Protein AF-A0A7U6KPN8-F1 (afdb_monomer_lite)

Structure (mmCIF, N/CA/C/O backbone):
data_AF-A0A7U6KPN8-F1
#
_entry.id   AF-A0A7U6KPN8-F1
#
loop_
_atom_site.group_PDB
_atom_site.id
_atom_site.type_symbol
_atom_site.label_atom_id
_atom_site.label_alt_id
_atom_site.label_comp_id
_atom_site.label_asym_id
_atom_site.label_entity_id
_atom_site.label_seq_id
_atom_site.pdbx_PDB_ins_code
_atom_site.Cartn_x
_atom_site.Cartn_y
_atom_site.Cartn_z
_atom_site.occupancy
_atom_site.B_iso_or_equiv
_atom_site.auth_seq_id
_atom_site.auth_comp_id
_atom_site.auth_asym_id
_atom_site.auth_atom_id
_atom_site.pdbx_PDB_model_num
ATOM 1 N N . MET A 1 1 ? -2.815 -8.102 -14.629 1.00 64.62 1 MET A N 1
ATOM 2 C CA . MET A 1 1 ? -1.826 -8.640 -13.666 1.00 64.62 1 MET A CA 1
ATOM 3 C C . MET A 1 1 ? -0.432 -8.093 -13.961 1.00 64.62 1 MET A C 1
ATOM 5 O O . MET A 1 1 ? 0.446 -8.815 -14.407 1.00 64.62 1 MET A O 1
ATOM 9 N N . ALA A 1 2 ? -0.232 -6.792 -13.733 1.00 84.25 2 ALA A N 1
ATOM 10 C CA . ALA A 1 2 ? 0.984 -6.087 -14.156 1.00 84.25 2 ALA A CA 1
ATOM 11 C C . ALA A 1 2 ? 2.230 -6.393 -13.299 1.00 84.25 2 ALA A C 1
ATOM 13 O O . ALA A 1 2 ? 3.345 -6.176 -13.753 1.00 84.25 2 ALA A O 1
ATOM 14 N N . LEU A 1 3 ? 2.051 -6.907 -12.077 1.00 90.38 3 LEU A N 1
ATOM 15 C CA . LEU A 1 3 ? 3.138 -7.181 -11.124 1.00 90.38 3 LEU A CA 1
ATOM 16 C C . LEU A 1 3 ? 3.432 -8.682 -10.956 1.00 90.38 3 LEU A C 1
ATOM 18 O O . LEU A 1 3 ? 4.102 -9.084 -10.006 1.00 90.38 3 LEU A O 1
ATOM 22 N N . ALA A 1 4 ? 2.920 -9.528 -11.856 1.00 89.56 4 ALA A N 1
ATOM 23 C CA . ALA A 1 4 ? 3.172 -10.965 -11.809 1.00 89.56 4 ALA A CA 1
ATOM 24 C C . ALA A 1 4 ? 4.682 -11.241 -11.921 1.00 89.56 4 ALA A C 1
ATOM 26 O O . ALA A 1 4 ? 5.314 -10.868 -12.909 1.00 89.56 4 ALA A O 1
ATOM 27 N N . GLY A 1 5 ? 5.260 -11.894 -10.913 1.00 88.00 5 GLY A N 1
ATOM 28 C CA . GLY A 1 5 ? 6.705 -12.128 -10.815 1.00 88.00 5 GLY A CA 1
ATOM 29 C C . GLY A 1 5 ? 7.457 -11.203 -9.852 1.00 88.00 5 GLY A C 1
ATOM 30 O O . GLY A 1 5 ? 8.672 -11.350 -9.745 1.00 88.00 5 GLY A O 1
ATOM 31 N N . CYS A 1 6 ? 6.761 -10.292 -9.158 1.00 92.00 6 CYS A N 1
ATOM 32 C CA . CYS A 1 6 ? 7.265 -9.643 -7.943 1.00 92.00 6 CYS A CA 1
ATOM 33 C C . CY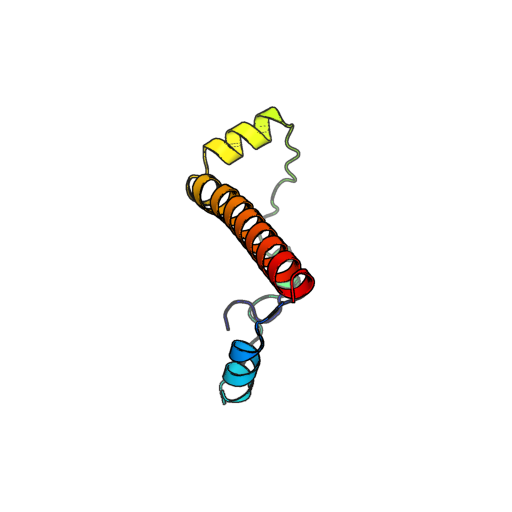S A 1 6 ? 7.524 -10.690 -6.842 1.00 92.00 6 CYS A C 1
ATOM 35 O O . CYS A 1 6 ? 6.813 -11.695 -6.787 1.00 92.00 6 CYS A O 1
ATOM 37 N N . ASP A 1 7 ? 8.511 -10.451 -5.973 1.00 91.12 7 ASP A N 1
ATOM 38 C CA . ASP A 1 7 ? 8.948 -11.421 -4.959 1.00 91.12 7 ASP A CA 1
ATOM 39 C C . ASP A 1 7 ? 7.814 -11.829 -4.010 1.00 91.12 7 ASP A C 1
ATOM 41 O O . ASP A 1 7 ? 7.608 -13.016 -3.767 1.00 91.12 7 ASP A O 1
ATOM 45 N N . LEU A 1 8 ? 7.064 -10.849 -3.493 1.00 93.56 8 LEU A N 1
ATOM 46 C CA . LEU A 1 8 ? 5.927 -11.059 -2.599 1.00 93.56 8 LEU A CA 1
ATOM 47 C C . LEU A 1 8 ? 4.818 -10.047 -2.899 1.00 93.56 8 LEU A C 1
ATOM 49 O O . LEU A 1 8 ? 5.082 -8.869 -3.130 1.00 93.56 8 LEU A O 1
ATOM 53 N N . LEU A 1 9 ? 3.567 -10.506 -2.837 1.00 92.81 9 LEU A N 1
ATOM 54 C CA . LEU A 1 9 ? 2.374 -9.670 -2.958 1.00 92.81 9 LEU A CA 1
ATOM 55 C C . LEU A 1 9 ? 1.409 -10.000 -1.814 1.00 92.81 9 LEU A C 1
ATOM 57 O O . LEU A 1 9 ? 0.901 -11.117 -1.729 1.00 92.81 9 LEU A O 1
ATOM 61 N N . THR A 1 10 ? 1.135 -9.023 -0.948 1.00 93.94 10 THR A N 1
ATOM 62 C CA . THR A 1 10 ? 0.086 -9.131 0.077 1.00 93.94 10 THR A CA 1
ATOM 63 C C . THR A 1 10 ? -1.234 -8.678 -0.531 1.00 93.94 10 THR A C 1
ATOM 65 O O . THR A 1 10 ? -1.391 -7.506 -0.870 1.00 93.94 10 THR A O 1
ATOM 68 N N . ILE A 1 11 ? -2.176 -9.606 -0.684 1.00 92.69 11 ILE A N 1
ATOM 69 C CA . ILE A 1 11 ? -3.440 -9.383 -1.394 1.00 92.69 11 ILE A CA 1
ATOM 70 C C . ILE A 1 11 ? -4.597 -9.522 -0.401 1.00 92.69 11 ILE A C 1
ATOM 72 O O . ILE A 1 11 ? -4.621 -10.449 0.408 1.00 92.69 11 ILE A O 1
ATOM 76 N N . ALA A 1 12 ? -5.544 -8.583 -0.442 1.00 94.00 12 ALA A N 1
ATOM 77 C CA . ALA A 1 12 ? -6.733 -8.628 0.404 1.00 94.00 12 ALA A CA 1
ATOM 78 C C . ALA A 1 12 ? -7.619 -9.845 0.054 1.00 94.00 12 ALA A C 1
ATOM 80 O O . ALA A 1 12 ? -7.681 -10.219 -1.119 1.00 94.00 12 ALA A O 1
ATOM 81 N N . PRO A 1 13 ? -8.340 -10.446 1.021 1.00 92.44 13 PRO A N 1
ATOM 82 C CA . PRO A 1 13 ? -9.108 -11.673 0.788 1.00 92.44 13 PRO A CA 1
ATOM 83 C C . PRO A 1 13 ? -10.117 -11.581 -0.362 1.00 92.44 13 PRO A C 1
ATOM 85 O O . PRO A 1 13 ? -10.176 -12.477 -1.194 1.00 92.44 13 PRO A O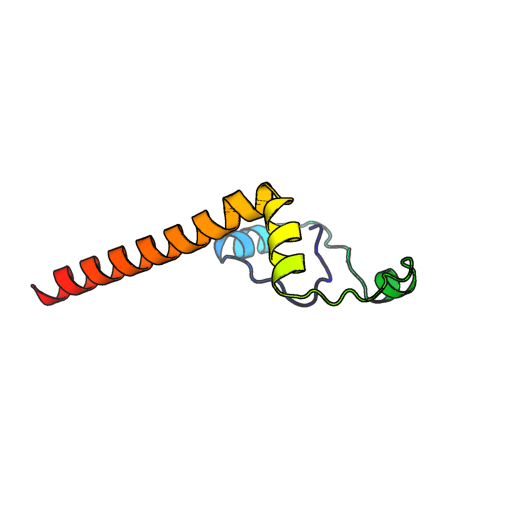 1
ATOM 88 N N . ASN A 1 14 ? -10.842 -10.465 -0.472 1.00 92.56 14 ASN A N 1
ATOM 89 C CA . ASN A 1 14 ? -11.806 -10.252 -1.553 1.00 92.56 14 ASN A CA 1
ATOM 90 C C . ASN A 1 14 ? -11.148 -10.295 -2.942 1.00 92.56 14 ASN A C 1
ATOM 92 O O . ASN A 1 14 ? -11.706 -10.857 -3.876 1.00 92.56 14 ASN A O 1
ATOM 96 N N . LEU A 1 15 ? -9.935 -9.748 -3.067 1.00 91.75 15 LEU A N 1
ATOM 97 C CA . LEU A 1 15 ? -9.189 -9.775 -4.321 1.00 91.75 15 LEU A CA 1
ATOM 98 C C . LEU A 1 15 ? -8.639 -11.173 -4.627 1.00 91.75 15 LEU A C 1
ATOM 100 O O . LEU A 1 15 ? -8.493 -11.512 -5.793 1.00 91.75 15 LEU A O 1
ATOM 104 N N . ILE A 1 16 ? -8.346 -11.995 -3.613 1.00 91.38 16 ILE A N 1
ATOM 105 C CA . ILE A 1 16 ? -7.945 -13.396 -3.821 1.00 91.38 16 ILE A CA 1
ATOM 106 C C . ILE A 1 16 ? -9.096 -14.189 -4.445 1.00 91.38 16 ILE A C 1
ATOM 108 O O . ILE A 1 16 ? -8.868 -14.921 -5.406 1.00 91.38 16 ILE A O 1
ATOM 112 N N . ASP A 1 17 ? -10.318 -14.010 -3.940 1.00 91.19 17 ASP A N 1
ATOM 113 C CA . ASP A 1 17 ? -11.505 -14.681 -4.479 1.00 91.19 17 ASP A CA 1
ATOM 114 C C . ASP A 1 17 ? -11.787 -14.244 -5.922 1.00 91.19 17 ASP A C 1
ATOM 116 O O . ASP A 1 17 ? -12.026 -15.079 -6.796 1.00 91.19 17 ASP A O 1
ATOM 120 N N . GLU A 1 18 ? -11.695 -12.938 -6.192 1.00 92.31 18 GLU A N 1
ATOM 121 C CA . GLU A 1 18 ? -11.821 -12.398 -7.548 1.00 92.31 18 GLU A CA 1
ATOM 122 C C . GLU A 1 18 ? -10.770 -12.998 -8.488 1.00 92.31 18 GLU A C 1
ATOM 124 O O . GLU A 1 18 ? -11.113 -13.438 -9.582 1.00 92.31 18 GLU A O 1
ATOM 129 N N . LEU A 1 19 ? -9.506 -13.067 -8.061 1.00 89.62 19 LEU A N 1
ATOM 130 C CA . LEU A 1 19 ? -8.423 -13.649 -8.856 1.00 89.62 19 LEU A CA 1
ATOM 131 C C . LEU A 1 19 ? -8.632 -15.144 -9.114 1.00 89.62 19 LEU A C 1
ATOM 133 O O . LEU A 1 19 ? -8.376 -15.604 -10.222 1.00 89.62 19 LEU A O 1
ATOM 137 N N . ALA A 1 20 ? -9.115 -15.896 -8.125 1.00 89.06 20 ALA A N 1
ATOM 138 C CA . ALA A 1 20 ? -9.398 -17.322 -8.272 1.00 89.06 20 ALA A CA 1
ATOM 139 C C . ALA A 1 20 ? -10.550 -17.601 -9.253 1.00 89.06 20 ALA A C 1
ATOM 141 O O . ALA A 1 20 ? -10.587 -18.661 -9.874 1.00 89.06 20 ALA A O 1
ATOM 142 N N . ALA A 1 21 ? -11.484 -16.658 -9.396 1.00 92.56 21 ALA A N 1
ATOM 143 C CA . ALA A 1 21 ? -12.605 -16.756 -10.324 1.00 92.56 21 ALA A CA 1
ATOM 144 C C . ALA A 1 21 ? -12.253 -16.347 -11.768 1.00 92.56 21 ALA A C 1
ATOM 146 O O . ALA A 1 21 ? -13.059 -16.565 -12.675 1.00 92.56 21 ALA A O 1
ATOM 147 N N . MET A 1 22 ? -11.086 -15.739 -12.002 1.00 91.19 22 MET A N 1
ATOM 148 C CA . MET A 1 22 ? -10.660 -15.325 -13.338 1.00 91.19 22 MET A CA 1
ATOM 149 C C . MET A 1 22 ? -10.018 -16.491 -14.098 1.00 91.19 22 MET A C 1
ATOM 151 O O . MET A 1 22 ? -9.014 -17.045 -13.665 1.00 91.19 22 MET A O 1
ATOM 155 N N . ASP A 1 23 ? -10.547 -16.798 -15.282 1.00 88.06 23 ASP A N 1
ATOM 156 C CA . ASP A 1 23 ? -9.928 -17.722 -16.242 1.00 88.06 23 ASP A CA 1
ATOM 157 C C . ASP A 1 23 ? -9.186 -16.923 -17.321 1.00 88.06 23 ASP A C 1
ATOM 159 O O . ASP A 1 23 ? -9.622 -16.790 -18.467 1.00 88.06 23 ASP A O 1
ATOM 163 N N . ILE A 1 24 ? -8.106 -16.263 -16.904 1.00 87.94 24 ILE A N 1
ATOM 164 C CA . ILE A 1 24 ? -7.255 -15.456 -17.780 1.00 87.94 24 ILE A CA 1
ATOM 165 C C . ILE A 1 24 ? -5.804 -15.890 -17.620 1.00 87.94 24 ILE A C 1
ATOM 167 O O . ILE A 1 24 ? -5.367 -16.247 -16.527 1.00 87.94 24 ILE A O 1
ATOM 171 N N . ASP A 1 25 ? -5.039 -15.818 -18.705 1.00 88.75 25 ASP A N 1
ATOM 172 C CA . ASP A 1 25 ? -3.616 -16.131 -18.643 1.00 88.75 25 ASP A CA 1
ATOM 173 C C . ASP A 1 25 ? -2.862 -15.119 -17.763 1.00 88.75 25 ASP A C 1
ATOM 175 O O . ASP A 1 25 ? -3.108 -13.906 -17.814 1.00 88.75 25 ASP A O 1
ATOM 179 N N . VAL A 1 26 ? -1.922 -15.630 -16.963 1.00 89.12 26 VAL A N 1
ATOM 180 C CA . VAL A 1 26 ? -1.112 -14.870 -16.001 1.00 89.12 26 VAL A CA 1
ATOM 181 C C . VAL A 1 26 ? 0.362 -14.890 -16.417 1.00 89.12 26 VAL A C 1
ATOM 183 O O . VAL A 1 26 ? 1.199 -15.496 -15.741 1.00 89.12 26 VAL A O 1
ATOM 186 N N . PRO A 1 27 ? 0.737 -14.226 -17.523 1.00 91.81 27 PRO A N 1
ATOM 187 C CA . PRO A 1 27 ? 2.125 -14.206 -17.943 1.00 91.81 27 PRO A CA 1
ATOM 188 C C . PRO A 1 27 ? 2.967 -13.398 -16.956 1.00 91.81 27 PRO A C 1
ATOM 190 O O . PRO A 1 27 ? 2.590 -12.301 -16.527 1.00 91.81 27 PRO A O 1
ATOM 193 N N . ARG A 1 28 ? 4.150 -13.923 -16.632 1.00 91.56 28 ARG A N 1
ATOM 194 C CA . ARG A 1 28 ? 5.133 -13.246 -15.782 1.00 91.56 28 ARG A CA 1
ATOM 195 C C . ARG A 1 28 ? 5.560 -11.918 -16.421 1.00 91.56 28 ARG A C 1
ATOM 197 O O . ARG A 1 28 ? 6.041 -11.911 -17.547 1.00 91.56 28 ARG A O 1
ATOM 204 N N . GLN A 1 29 ? 5.406 -10.821 -15.682 1.00 91.94 29 GLN A N 1
ATOM 205 C CA . GLN A 1 29 ? 5.750 -9.457 -16.103 1.00 91.94 29 GLN A CA 1
ATOM 206 C C . GLN A 1 29 ? 7.082 -8.967 -15.526 1.00 91.94 29 GLN A C 1
ATOM 208 O O . GLN A 1 29 ? 7.719 -8.104 -16.116 1.00 91.94 29 GLN A O 1
ATOM 213 N N . LEU A 1 30 ? 7.499 -9.500 -14.374 1.00 90.94 30 LEU A N 1
ATOM 214 C CA . LEU A 1 30 ? 8.722 -9.097 -13.680 1.00 90.94 30 LEU A CA 1
ATOM 215 C C . LEU A 1 30 ? 9.659 -10.300 -13.529 1.00 90.94 30 LEU A C 1
ATOM 217 O O . LEU A 1 30 ? 9.271 -11.334 -12.975 1.00 90.94 30 LEU A O 1
ATOM 221 N N . SER A 1 31 ? 10.898 -10.186 -14.012 1.00 90.31 31 SER A N 1
ATOM 222 C CA . SER A 1 31 ? 11.945 -11.198 -13.825 1.00 90.31 31 SER A CA 1
ATOM 223 C C . SER A 1 31 ? 13.295 -10.567 -13.455 1.00 90.31 31 SER A C 1
ATOM 225 O O . SER A 1 31 ? 13.592 -9.454 -13.887 1.00 90.31 31 SER A O 1
ATOM 227 N N . PRO A 1 32 ? 14.162 -11.278 -12.707 1.00 87.69 32 PRO A N 1
ATOM 228 C CA . PRO A 1 32 ? 15.491 -10.774 -12.350 1.00 87.69 32 PRO A CA 1
ATOM 229 C C . PRO A 1 32 ? 16.397 -10.476 -13.551 1.00 87.69 32 PRO A C 1
ATOM 231 O O . PRO A 1 32 ? 17.265 -9.620 -13.467 1.00 87.69 32 PRO A O 1
ATOM 234 N N . SER A 1 33 ? 16.209 -11.159 -14.684 1.00 87.56 33 SER A N 1
ATOM 235 C CA . SER A 1 33 ? 16.980 -10.876 -15.901 1.00 87.56 33 SER A CA 1
ATOM 236 C C . SER A 1 33 ? 16.709 -9.468 -16.434 1.00 87.56 33 SER A C 1
ATOM 238 O O . SER A 1 33 ? 17.631 -8.810 -16.897 1.00 87.56 33 SER A O 1
ATOM 240 N N . MET A 1 34 ? 15.477 -8.965 -16.292 1.00 86.62 34 MET A N 1
ATOM 241 C CA . MET A 1 34 ? 15.121 -7.620 -16.751 1.00 86.62 34 MET A CA 1
ATOM 242 C C . MET A 1 34 ? 15.922 -6.536 -16.025 1.00 86.62 34 MET A C 1
ATOM 244 O O . MET A 1 34 ? 16.280 -5.544 -16.647 1.00 86.62 34 MET A O 1
ATOM 248 N N . SER A 1 35 ? 16.241 -6.714 -14.737 1.00 81.69 35 SER A N 1
ATOM 249 C CA . SER A 1 35 ? 17.063 -5.740 -14.006 1.00 81.69 35 SER A CA 1
ATOM 250 C C . SER A 1 35 ? 18.541 -5.790 -14.401 1.00 81.69 35 SER A C 1
ATOM 252 O O . SER A 1 35 ? 19.219 -4.773 -14.295 1.00 81.69 35 SER A O 1
ATOM 254 N N . MET A 1 36 ? 19.034 -6.934 -14.890 1.00 82.06 36 MET A N 1
ATOM 255 C CA . MET A 1 36 ? 20.393 -7.067 -15.436 1.00 82.06 36 MET A CA 1
ATOM 256 C C . MET A 1 36 ? 20.540 -6.364 -16.791 1.00 82.06 36 MET A C 1
ATOM 258 O O . MET A 1 36 ? 21.615 -5.853 -17.094 1.00 82.06 36 MET A O 1
ATOM 262 N N . ASP A 1 37 ? 19.463 -6.317 -17.579 1.00 83.94 37 ASP A N 1
ATOM 263 C CA . ASP A 1 37 ? 19.430 -5.663 -18.894 1.00 83.94 37 ASP A CA 1
ATOM 264 C C . ASP A 1 37 ? 19.131 -4.151 -18.805 1.00 83.94 37 ASP A C 1
ATOM 266 O O . ASP A 1 37 ? 19.308 -3.413 -19.779 1.00 83.94 37 ASP A O 1
ATOM 270 N N . MET A 1 38 ? 18.669 -3.667 -17.646 1.00 83.19 38 MET A N 1
ATOM 271 C CA . MET A 1 38 ? 18.430 -2.244 -17.410 1.00 83.19 38 MET A CA 1
ATOM 272 C C . MET A 1 38 ? 19.740 -1.466 -17.255 1.00 83.19 38 MET A C 1
ATOM 274 O O . MET A 1 38 ? 20.754 -1.973 -16.777 1.00 83.19 38 MET A O 1
ATOM 278 N N . GLN A 1 39 ? 19.702 -0.185 -17.634 1.00 82.69 39 GLN A N 1
ATOM 279 C CA . GLN A 1 39 ? 20.823 0.722 -17.400 1.00 82.69 39 GLN A CA 1
ATOM 280 C C . GLN A 1 39 ? 21.176 0.740 -15.913 1.00 82.69 39 GLN A C 1
ATOM 282 O O . GLN A 1 39 ? 20.298 0.909 -15.064 1.00 82.69 39 GLN A O 1
ATOM 287 N N . ALA A 1 40 ? 22.467 0.578 -15.615 1.00 79.94 40 ALA A N 1
ATOM 288 C CA . ALA A 1 40 ? 22.962 0.570 -14.250 1.00 79.94 40 ALA A CA 1
ATOM 289 C C . ALA A 1 40 ? 22.570 1.874 -13.544 1.00 79.94 40 ALA A C 1
ATOM 291 O O . ALA A 1 40 ? 23.039 2.958 -13.894 1.00 79.94 40 ALA A O 1
ATOM 292 N N . MET A 1 41 ? 21.702 1.760 -12.543 1.00 84.12 41 MET A N 1
ATOM 293 C CA . MET A 1 41 ? 21.376 2.869 -11.659 1.00 84.12 41 MET A CA 1
ATOM 294 C C . MET A 1 41 ? 22.521 3.045 -10.664 1.00 84.12 41 MET A C 1
ATOM 296 O O . MET A 1 41 ? 22.974 2.080 -10.045 1.00 84.12 41 MET A O 1
ATOM 300 N N . SER A 1 42 ? 22.997 4.276 -10.496 1.00 85.75 42 SER A N 1
ATOM 301 C CA . SER A 1 42 ? 23.963 4.586 -9.447 1.00 85.75 42 SER A CA 1
ATOM 302 C C . SER A 1 42 ? 23.314 4.387 -8.083 1.00 85.75 42 SER A C 1
ATOM 304 O O . SER A 1 42 ? 22.216 4.893 -7.840 1.00 85.75 42 SER A O 1
ATOM 306 N N . GLN A 1 43 ? 24.005 3.702 -7.177 1.00 86.81 43 GLN A N 1
ATOM 307 C CA . GLN A 1 43 ? 23.586 3.652 -5.784 1.00 86.81 43 GLN A CA 1
ATOM 308 C C . GLN A 1 43 ? 23.580 5.074 -5.208 1.00 86.81 43 GLN A C 1
ATOM 310 O O . GLN A 1 43 ? 24.587 5.778 -5.273 1.00 86.81 43 GLN A O 1
ATOM 315 N N . VAL A 1 44 ? 22.443 5.483 -4.651 1.00 88.25 44 VAL A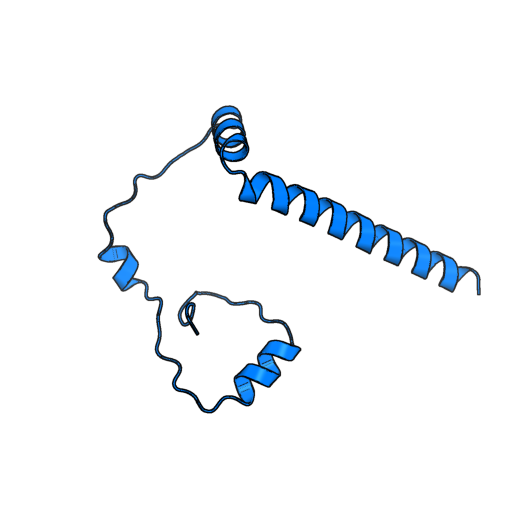 N 1
ATOM 316 C CA . VAL A 1 44 ? 22.283 6.779 -3.990 1.00 88.25 44 VAL A CA 1
ATOM 317 C C . VAL A 1 44 ? 22.265 6.551 -2.483 1.00 88.25 44 VAL A C 1
ATOM 319 O O . VAL A 1 44 ? 21.501 5.725 -1.987 1.00 88.25 44 VAL A O 1
ATOM 322 N N . SER A 1 45 ? 23.101 7.295 -1.764 1.00 91.88 45 SER A N 1
ATOM 323 C CA . SER A 1 45 ? 23.082 7.377 -0.304 1.00 91.88 45 SER A CA 1
ATOM 324 C C . SER A 1 45 ? 22.660 8.790 0.063 1.00 91.88 45 SER A C 1
ATOM 326 O O . SER A 1 45 ? 23.325 9.731 -0.356 1.00 91.88 45 SER A O 1
ATOM 328 N N . LEU A 1 46 ? 21.563 8.926 0.805 1.00 93.38 46 LEU A N 1
ATOM 329 C CA . LEU A 1 46 ? 21.018 10.224 1.199 1.00 93.38 46 LEU A CA 1
ATOM 330 C C . LEU A 1 46 ? 21.308 10.492 2.676 1.00 93.38 46 LEU A C 1
ATOM 332 O O . LEU A 1 46 ? 21.107 9.610 3.517 1.00 93.38 46 LEU A O 1
ATOM 336 N N . THR A 1 47 ? 21.730 11.713 3.005 1.00 96.06 47 THR A N 1
ATOM 337 C CA . THR A 1 47 ? 21.650 12.223 4.379 1.00 96.06 47 THR A CA 1
ATOM 338 C C . THR A 1 47 ? 20.202 12.556 4.743 1.00 96.06 47 THR A C 1
ATOM 340 O O . THR A 1 47 ? 19.296 12.549 3.904 1.00 96.06 47 THR A O 1
ATOM 343 N N . HIS A 1 48 ? 19.961 12.866 6.017 1.00 94.75 48 HIS A N 1
ATOM 344 C CA . HIS A 1 48 ? 18.637 13.270 6.482 1.00 94.75 48 HIS A CA 1
ATOM 345 C C . HIS A 1 48 ? 18.129 14.533 5.761 1.00 94.75 48 HIS A C 1
ATOM 347 O O . HIS A 1 48 ? 16.961 14.606 5.379 1.00 94.75 48 HIS A O 1
ATOM 353 N N . GLU A 1 49 ? 19.002 15.515 5.539 1.00 96.44 49 GLU A N 1
ATOM 354 C CA . GLU A 1 49 ? 18.669 16.763 4.851 1.00 96.44 49 GLU A CA 1
ATOM 355 C C . GLU A 1 49 ? 18.304 16.512 3.384 1.00 96.44 49 GLU A C 1
ATOM 357 O O . GLU A 1 49 ? 17.307 17.044 2.898 1.00 96.44 49 GLU A O 1
ATOM 362 N N . GLU A 1 50 ? 19.072 15.664 2.698 1.00 95.69 50 GLU A N 1
ATOM 363 C CA . GLU A 1 50 ? 18.834 15.307 1.296 1.00 95.69 50 GLU A CA 1
ATOM 364 C C . GLU A 1 50 ? 17.532 14.519 1.130 1.00 95.69 50 GLU A C 1
ATOM 366 O O . GLU A 1 50 ? 16.744 14.805 0.227 1.00 95.69 50 GLU A O 1
ATOM 371 N N . PHE A 1 51 ? 17.256 13.578 2.039 1.00 94.25 51 PHE A N 1
ATOM 372 C CA . PHE A 1 51 ? 15.985 12.860 2.069 1.00 94.25 51 PHE A CA 1
ATOM 373 C C . PHE A 1 51 ? 14.806 13.807 2.311 1.00 94.25 51 PHE A C 1
ATOM 375 O O . PHE A 1 51 ? 13.802 13.726 1.608 1.00 94.25 51 PHE A O 1
ATOM 382 N N . SER A 1 52 ? 14.927 14.729 3.271 1.00 93.12 52 SER A N 1
ATOM 383 C CA . SER A 1 52 ? 13.878 15.708 3.571 1.00 93.12 52 SER A CA 1
ATOM 384 C C . SER A 1 52 ? 13.580 16.602 2.364 1.00 93.12 52 SER A C 1
ATOM 386 O O . SER A 1 52 ? 12.417 16.819 2.027 1.00 93.12 52 SER A O 1
ATOM 388 N N . ALA A 1 53 ? 14.616 17.053 1.651 1.00 93.94 53 ALA A N 1
ATOM 389 C CA . ALA A 1 53 ? 14.452 17.827 0.425 1.00 93.94 53 ALA A CA 1
ATOM 390 C C . ALA A 1 53 ? 13.771 17.012 -0.690 1.00 93.94 53 ALA A C 1
ATOM 392 O O . ALA A 1 53 ? 12.837 17.507 -1.320 1.00 93.94 53 ALA A O 1
ATOM 393 N N . ALA A 1 54 ? 14.184 15.758 -0.905 1.00 93.00 54 ALA A N 1
ATOM 394 C CA . ALA A 1 54 ? 13.553 14.870 -1.883 1.00 93.00 54 ALA A CA 1
ATOM 395 C C . ALA A 1 54 ? 12.077 14.602 -1.538 1.00 93.00 54 ALA A C 1
ATOM 397 O O . ALA A 1 54 ? 11.208 14.686 -2.403 1.00 93.00 54 ALA A O 1
ATOM 398 N N . TYR A 1 55 ? 11.779 14.368 -0.258 1.00 92.81 55 TYR A N 1
ATOM 399 C CA . TYR A 1 55 ? 10.417 14.204 0.243 1.00 92.81 55 TYR A CA 1
ATOM 400 C 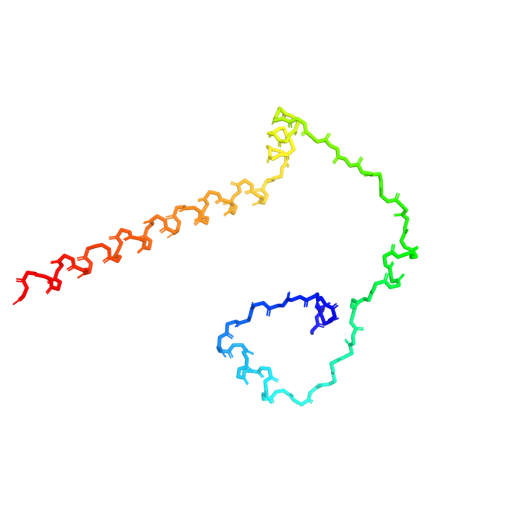C . TYR A 1 55 ? 9.575 15.469 0.028 1.00 92.81 55 TYR A C 1
ATOM 402 O O . TYR A 1 55 ? 8.414 15.375 -0.347 1.00 92.81 55 TYR A O 1
ATOM 410 N N . GLN A 1 56 ? 10.127 16.670 0.225 1.00 92.44 56 GLN A N 1
ATOM 411 C CA . GLN A 1 56 ? 9.428 17.939 -0.045 1.00 92.44 56 GLN A CA 1
ATOM 412 C C . GLN A 1 56 ? 9.104 18.163 -1.525 1.00 92.44 56 GLN A C 1
ATOM 414 O O . GLN A 1 56 ? 8.149 18.873 -1.836 1.00 92.44 56 GLN A O 1
ATOM 419 N N . GLN A 1 57 ? 9.877 17.566 -2.429 1.00 93.69 57 GLN A N 1
ATOM 420 C CA . GLN A 1 57 ? 9.663 17.681 -3.871 1.00 93.69 57 GLN A CA 1
ATOM 421 C C . GLN A 1 57 ? 8.624 16.687 -4.409 1.00 93.69 57 GLN A C 1
ATOM 423 O O . GLN A 1 57 ? 8.065 16.922 -5.480 1.00 93.69 57 GLN A O 1
ATOM 428 N N . ASP A 1 58 ? 8.329 15.611 -3.675 1.00 93.50 58 ASP A N 1
ATOM 429 C CA . ASP A 1 58 ? 7.335 14.611 -4.063 1.00 93.50 58 ASP A CA 1
ATOM 430 C C . ASP A 1 58 ? 5.966 14.902 -3.433 1.00 93.50 58 ASP A C 1
ATOM 432 O O . ASP A 1 58 ? 5.658 14.517 -2.301 1.00 93.50 58 ASP A O 1
ATOM 436 N N . THR A 1 59 ? 5.112 15.569 -4.207 1.00 92.44 59 THR A N 1
ATOM 437 C CA . THR A 1 59 ? 3.765 15.962 -3.781 1.00 92.44 59 THR A CA 1
ATOM 438 C C . THR A 1 59 ? 2.852 14.776 -3.475 1.00 92.44 59 THR A C 1
ATOM 440 O O . THR A 1 59 ? 1.973 14.900 -2.624 1.00 92.44 59 THR A O 1
ATOM 443 N N . VAL A 1 60 ? 3.050 13.626 -4.126 1.00 93.00 60 VAL A N 1
ATOM 444 C CA . VAL A 1 60 ? 2.228 12.430 -3.899 1.00 93.00 60 VAL A CA 1
ATOM 445 C C . VAL A 1 60 ? 2.590 11.809 -2.559 1.00 93.00 60 VAL A C 1
ATOM 447 O O . VAL A 1 60 ? 1.705 11.499 -1.760 1.00 93.00 60 VAL A O 1
ATOM 450 N N . THR A 1 61 ? 3.885 11.677 -2.277 1.00 92.81 61 THR A N 1
ATOM 451 C CA . THR A 1 61 ? 4.342 11.123 -1.000 1.00 92.81 61 THR A CA 1
ATOM 452 C C . THR A 1 61 ? 4.001 12.064 0.163 1.00 92.81 61 THR A C 1
ATOM 454 O O . THR A 1 61 ? 3.545 11.585 1.201 1.00 92.81 61 THR A O 1
ATOM 457 N N . GLN A 1 62 ? 4.107 13.387 -0.019 1.00 92.25 62 GLN A N 1
ATOM 458 C CA . GLN A 1 62 ? 3.668 14.384 0.975 1.00 92.25 62 GLN A CA 1
ATOM 459 C C . GLN A 1 62 ? 2.186 14.297 1.326 1.00 92.25 62 GLN A C 1
ATOM 461 O O . GLN A 1 62 ? 1.803 14.617 2.447 1.00 92.25 62 GLN A O 1
ATOM 466 N N . ASP A 1 63 ? 1.345 13.900 0.376 1.00 93.81 63 ASP A N 1
ATOM 467 C CA . ASP A 1 63 ? -0.090 13.789 0.603 1.00 93.81 63 ASP A CA 1
ATOM 468 C C . ASP A 1 63 ? -0.456 12.434 1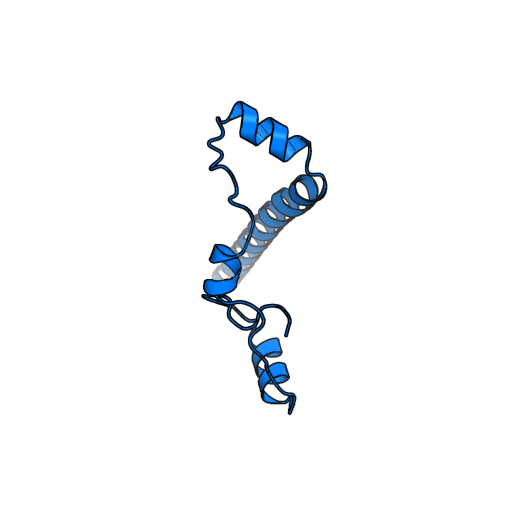.224 1.00 93.81 63 ASP A C 1
ATOM 470 O O . ASP A 1 63 ? -1.201 12.366 2.202 1.00 93.81 63 ASP A O 1
ATOM 474 N N . LEU A 1 64 ? 0.086 11.338 0.689 1.00 95.75 64 LEU A N 1
ATOM 475 C CA . LEU A 1 64 ? -0.309 9.987 1.087 1.00 95.75 64 LEU A CA 1
ATOM 476 C C . LEU A 1 64 ? 0.322 9.527 2.403 1.00 95.75 64 LEU A C 1
ATOM 478 O O . LEU A 1 64 ? -0.342 8.828 3.172 1.00 95.75 64 LEU A O 1
ATOM 482 N N . LEU A 1 65 ? 1.573 9.907 2.689 1.00 95.31 65 LEU A N 1
ATOM 483 C CA . LEU A 1 65 ? 2.264 9.446 3.895 1.00 95.31 65 LEU A CA 1
ATOM 484 C C . LEU A 1 65 ? 1.598 9.977 5.180 1.00 95.31 65 LEU A C 1
ATOM 486 O O . LEU A 1 65 ? 1.244 9.150 6.027 1.00 95.31 65 LEU A O 1
ATOM 490 N N . PRO A 1 66 ? 1.342 11.293 5.342 1.00 95.44 66 PRO A N 1
ATOM 491 C CA . PRO A 1 66 ? 0.644 11.802 6.522 1.00 95.44 66 PRO A CA 1
ATOM 492 C C . PRO A 1 66 ? -0.781 11.255 6.636 1.00 95.44 66 PRO A C 1
ATOM 494 O O . PRO A 1 66 ? -1.175 10.812 7.711 1.00 95.44 66 PRO A O 1
ATOM 497 N N . LYS A 1 67 ? -1.524 11.175 5.519 1.00 95.94 67 LYS A N 1
ATOM 498 C CA . LYS A 1 67 ? -2.879 10.596 5.500 1.00 95.94 67 LYS A CA 1
ATOM 499 C C . LYS A 1 67 ? -2.907 9.153 6.002 1.00 95.94 67 LYS A C 1
ATOM 501 O O . LYS A 1 67 ? -3.816 8.782 6.741 1.00 95.94 67 LYS A O 1
ATOM 506 N N . GLY A 1 68 ? -1.923 8.341 5.617 1.00 96.81 68 GLY A N 1
ATOM 507 C CA . GLY A 1 68 ? -1.790 6.972 6.110 1.00 96.81 68 GLY A CA 1
ATOM 508 C C . GLY A 1 68 ? -1.542 6.918 7.620 1.00 96.81 68 GLY A C 1
ATOM 509 O O . GLY A 1 68 ? -2.202 6.151 8.321 1.00 96.81 68 GLY A O 1
ATOM 510 N N . ILE A 1 69 ? -0.633 7.760 8.129 1.00 97.19 69 ILE A N 1
ATOM 511 C CA . ILE A 1 69 ? -0.319 7.856 9.565 1.00 97.19 69 ILE A CA 1
ATOM 512 C C . ILE A 1 69 ? -1.567 8.250 10.364 1.00 97.19 69 ILE A C 1
ATOM 514 O O . ILE A 1 69 ? -1.923 7.563 11.325 1.00 97.19 69 ILE A O 1
ATOM 518 N N . ASP A 1 70 ? -2.264 9.301 9.938 1.00 97.81 70 ASP A N 1
ATOM 519 C CA . ASP A 1 70 ? -3.479 9.780 10.599 1.00 97.81 70 ASP A CA 1
ATOM 520 C C . ASP A 1 70 ? -4.602 8.736 10.549 1.00 97.81 70 ASP A C 1
ATOM 522 O O . ASP A 1 70 ? -5.302 8.522 11.541 1.00 97.81 70 ASP A O 1
ATOM 526 N N . GLY A 1 71 ? -4.735 8.016 9.430 1.00 97.75 71 GLY A N 1
ATOM 527 C CA . GLY A 1 71 ? -5.676 6.906 9.290 1.00 97.75 71 GLY A CA 1
ATOM 528 C C . GLY A 1 71 ? -5.426 5.786 10.304 1.00 97.75 71 GLY A C 1
ATOM 529 O O . GLY A 1 71 ? -6.364 5.313 10.951 1.00 97.75 71 GLY A O 1
ATOM 530 N N . PHE A 1 72 ? -4.165 5.392 10.509 1.00 97.75 72 PHE A N 1
ATOM 531 C CA . PHE A 1 72 ? -3.813 4.385 11.515 1.00 97.75 72 PHE A CA 1
ATOM 532 C C . PHE A 1 72 ? -4.030 4.874 12.950 1.00 97.75 72 PHE A C 1
ATOM 534 O O . PHE A 1 72 ? -4.499 4.101 13.790 1.00 97.75 72 PHE A O 1
ATOM 541 N N . ILE A 1 73 ? -3.728 6.144 13.240 1.00 98.00 73 ILE A N 1
ATOM 542 C CA . ILE A 1 73 ? -4.017 6.758 14.544 1.00 98.00 73 ILE A CA 1
ATOM 543 C C . ILE A 1 73 ? -5.525 6.718 14.816 1.00 98.00 73 ILE A C 1
ATOM 545 O O . ILE A 1 73 ? -5.940 6.233 15.869 1.00 98.00 73 ILE A O 1
ATOM 549 N N . GLY A 1 74 ? -6.343 7.137 13.848 1.00 98.06 74 GLY A N 1
ATOM 550 C CA . GLY A 1 74 ? -7.799 7.103 13.960 1.00 98.06 74 GLY A CA 1
ATOM 551 C C . GLY A 1 74 ? -8.340 5.692 14.200 1.00 98.06 74 GLY A C 1
ATOM 552 O O . GLY A 1 74 ? -9.145 5.489 15.109 1.00 98.06 74 GLY A O 1
ATOM 553 N N . ALA A 1 75 ? -7.852 4.697 13.452 1.00 97.31 75 ALA A N 1
ATOM 554 C CA . ALA A 1 75 ? -8.252 3.299 13.627 1.00 97.31 75 ALA A CA 1
ATOM 555 C C . ALA A 1 75 ? -7.892 2.750 15.019 1.00 97.31 75 ALA A C 1
ATOM 557 O O . ALA A 1 75 ? -8.686 2.037 15.638 1.00 97.31 75 ALA A O 1
ATOM 558 N N . ARG A 1 76 ? -6.712 3.104 15.544 1.00 97.69 76 ARG A N 1
ATOM 559 C CA . ARG A 1 76 ? -6.291 2.729 16.901 1.00 97.69 76 ARG A CA 1
ATOM 560 C C . ARG A 1 76 ? -7.198 3.349 17.960 1.00 97.69 76 ARG A C 1
ATOM 562 O O . ARG A 1 76 ? -7.585 2.668 18.909 1.00 97.69 76 ARG A O 1
ATOM 569 N N . ASP A 1 77 ? -7.521 4.627 17.816 1.00 97.62 77 ASP A N 1
ATOM 570 C CA . ASP A 1 77 ? -8.344 5.340 18.788 1.00 97.62 77 ASP A CA 1
ATOM 571 C C . ASP A 1 77 ? -9.792 4.816 18.778 1.00 97.62 77 ASP A C 1
ATOM 573 O O . ASP A 1 77 ? -10.404 4.662 19.836 1.00 97.62 77 ASP A O 1
ATOM 577 N N . GLU A 1 78 ? -10.321 4.459 17.605 1.00 97.75 78 GLU A N 1
ATOM 578 C CA . GLU A 1 78 ? -11.628 3.805 17.465 1.00 97.75 78 GLU A CA 1
ATOM 579 C C . GLU A 1 78 ? -11.659 2.424 18.134 1.00 97.75 78 GLU A C 1
ATOM 581 O O . GLU A 1 78 ? -12.584 2.102 18.889 1.00 97.75 78 GLU A O 1
ATOM 586 N N . LEU A 1 79 ? -10.604 1.628 17.941 1.00 97.00 79 LEU A N 1
ATOM 587 C CA . LEU A 1 79 ? -10.446 0.354 18.635 1.00 97.00 79 LEU A CA 1
ATOM 588 C C . LEU A 1 79 ? -10.415 0.552 20.158 1.00 97.00 79 LEU A C 1
ATOM 590 O O . LEU A 1 79 ? -11.096 -0.168 20.889 1.00 97.00 79 LEU A O 1
ATOM 594 N N . ALA A 1 80 ? -9.668 1.542 20.652 1.00 96.56 80 ALA A N 1
ATOM 595 C CA . ALA A 1 80 ? -9.582 1.835 22.081 1.00 96.56 80 ALA A CA 1
ATOM 596 C C . ALA A 1 80 ? -10.947 2.217 22.680 1.00 96.56 80 ALA A C 1
ATOM 598 O O . ALA A 1 80 ? -11.311 1.712 23.746 1.00 96.56 80 ALA A O 1
ATOM 599 N N . LYS A 1 81 ? -11.732 3.052 21.983 1.00 96.75 81 LYS A N 1
ATOM 600 C CA . LYS A 1 81 ? -13.104 3.410 22.389 1.00 96.75 81 LYS A CA 1
ATOM 601 C C . LYS A 1 81 ? -14.020 2.194 22.421 1.00 96.75 81 LYS A C 1
ATOM 603 O O . LYS A 1 81 ? -14.733 1.999 23.403 1.00 96.75 81 LYS A O 1
ATOM 608 N N . THR A 1 82 ? -13.959 1.358 21.386 1.00 97.12 82 THR A N 1
ATOM 609 C CA . THR A 1 82 ? -14.753 0.127 21.297 1.00 97.12 82 THR A CA 1
ATOM 610 C C . THR A 1 82 ? -14.448 -0.801 22.474 1.00 97.12 82 THR A C 1
ATOM 612 O O . THR A 1 82 ? -15.358 -1.280 23.147 1.00 97.12 82 THR A O 1
ATOM 615 N N . LEU A 1 83 ? -13.168 -1.000 22.798 1.00 96.69 83 LEU A N 1
ATOM 616 C CA . LEU A 1 83 ? -12.753 -1.815 23.941 1.00 96.69 83 LEU A CA 1
ATOM 617 C C . LEU A 1 83 ? -13.194 -1.221 25.284 1.00 96.69 83 LEU A C 1
ATOM 619 O O . LEU A 1 83 ? -13.598 -1.968 26.174 1.00 96.69 83 LEU A O 1
ATOM 623 N N . ALA A 1 84 ? -13.137 0.102 25.449 1.00 95.88 84 ALA A N 1
ATOM 624 C CA . ALA A 1 84 ? -13.63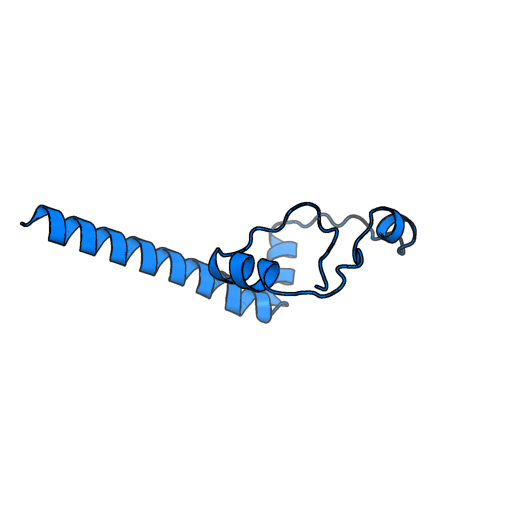2 0.761 26.656 1.00 95.88 84 ALA A CA 1
ATOM 625 C C . ALA A 1 84 ? -15.151 0.579 26.822 1.00 95.88 84 ALA A C 1
ATOM 627 O O . ALA A 1 84 ? -15.608 0.257 27.917 1.00 95.88 84 ALA A O 1
ATOM 628 N N . ALA A 1 85 ? -15.920 0.705 25.736 1.00 94.44 85 ALA A N 1
ATOM 629 C CA . ALA A 1 85 ? -17.368 0.495 25.733 1.00 94.44 85 ALA A CA 1
ATOM 630 C C . ALA A 1 85 ? -17.764 -0.959 26.047 1.00 94.44 85 ALA A C 1
ATOM 632 O O . ALA A 1 85 ? -18.769 -1.191 26.715 1.00 94.44 85 ALA A O 1
ATOM 633 N N . LEU A 1 86 ? -16.967 -1.936 25.603 1.00 93.25 86 LEU A N 1
ATOM 634 C CA . LEU A 1 86 ? -17.171 -3.353 25.920 1.00 93.25 86 LEU A CA 1
ATOM 635 C C . LEU A 1 86 ? -16.819 -3.700 27.374 1.00 93.25 86 LEU A C 1
ATOM 637 O O . LEU A 1 86 ? -17.396 -4.625 27.925 1.00 93.25 86 LEU A O 1
ATOM 641 N N . ARG A 1 87 ? -15.883 -2.975 28.002 1.00 85.62 87 ARG A N 1
ATOM 642 C CA . ARG A 1 87 ? -15.504 -3.169 29.418 1.00 85.62 87 ARG A CA 1
ATOM 643 C C . ARG A 1 87 ? -16.462 -2.513 30.415 1.00 85.62 87 ARG A C 1
ATOM 645 O O . ARG A 1 87 ? -16.361 -2.788 31.605 1.00 85.62 87 ARG A O 1
ATOM 652 N N . GLY A 1 88 ? -17.307 -1.593 29.950 1.00 70.38 88 GLY A N 1
ATOM 653 C CA . GLY A 1 88 ? -18.335 -0.931 30.757 1.00 70.38 88 GLY A CA 1
ATOM 654 C C . GLY A 1 88 ? -19.687 -1.656 30.778 1.00 70.38 88 GLY A C 1
ATOM 655 O O . GLY A 1 88 ? -20.618 -1.140 31.393 1.00 70.38 88 GLY A O 1
ATOM 656 N N . GLN A 1 89 ? -19.794 -2.799 30.090 1.00 53.53 89 GLN A N 1
ATOM 657 C CA . GLN A 1 89 ? -20.922 -3.739 30.115 1.00 53.53 89 GLN A CA 1
ATOM 658 C C . GLN A 1 89 ? -20.571 -4.932 31.006 1.00 53.53 89 GLN A C 1
ATOM 660 O O . GLN A 1 89 ? -21.502 -5.457 31.653 1.00 53.53 89 GLN A O 1
#

Sequence (89 aa):
MALAGCDLLTIAPNLIDELAAMDIDVPRQLSPSMSMDMQAMSQVSLTHEEFSAAYQQDTVTQDLLPKGIDGFIGARDELAKTLAALRGQ

Radius of gyration: 20.98 Å; chains: 1; bounding box: 45×36×50 Å

Secondary structure (DSSP, 8-state):
-TTTT-S-----HHHHHHHHH----------HHHHHHS--PPP----HHHHHHHHHH-HHHHHHHHHHHHHHHHHHHHHHHHHHHHHT-

Foldseek 3Di:
DQQAPPPDDDDDPVVVVVVVPDPDDDDHNDDPVVVVVDDDDDDDDDDPVRVVVVCVVDPVNVVVVVVVVVVVVVVVVVVVVVVVVVVVD

pLDDT: mean 91.06, std 6.9, range [53.53, 98.06]